Protein AF-A0A2V6ALR0-F1 (afdb_monomer_lite)

Secondary structure (DSSP, 8-state):
-HHHHHHHH-HHHHHHHHHHHHHHHHHHHHHHHHHHHHHHHHH-TT--HHHHHHHHHHHHHHHHHHHHT-HHHHHHHHHHHHHHHHHHHHHHHHHHGGG--S-TTSSSS-SS--HHHHHHHHHHHHHHHHTTTTGGGTGGGGSSSHHHH--

Radius of gyration: 20.13 Å; chains: 1; bounding box: 47×38×52 Å

pLDDT: mean 87.52, std 7.01, range [62.28, 96.94]

Foldseek 3Di:
DLVVCCVVPNDVRSVVVVVVCVVVVVVVLLVVLVVVVVVVCVVVVPQDPVNSVVSSVVVVVVVVVQVVVDDVSVVVVVVVVVVVVVVVVVVVVVVCVVVPPDDPCPVVADPVADDPRNVVVVVVVVCVVPPCPCVVVVVCVVDDPSVVVPD

Structure (mmCIF, N/CA/C/O backbone):
data_AF-A0A2V6ALR0-F1
#
_entry.id   AF-A0A2V6ALR0-F1
#
loop_
_atom_site.group_PDB
_atom_site.id
_atom_site.type_symbol
_atom_site.label_atom_id
_atom_site.label_alt_id
_atom_site.label_comp_id
_atom_site.label_asym_id
_atom_site.label_entity_id
_atom_site.label_seq_id
_atom_site.pdbx_PDB_ins_code
_atom_site.Cartn_x
_atom_site.Cartn_y
_atom_site.Cartn_z
_atom_site.occupancy
_atom_site.B_iso_or_equiv
_atom_site.auth_seq_id
_atom_site.auth_comp_id
_atom_site.auth_asym_id
_atom_site.auth_atom_id
_atom_site.pdbx_PDB_model_num
ATOM 1 N N . TYR A 1 1 ? -5.837 5.846 14.316 1.00 74.06 1 TYR A N 1
ATOM 2 C CA . TYR A 1 1 ? -5.251 7.184 14.304 1.00 74.06 1 TYR A CA 1
ATOM 3 C C . TYR A 1 1 ? -6.052 8.169 15.157 1.00 74.06 1 TYR A C 1
ATOM 5 O O . TYR A 1 1 ? -5.475 8.807 16.026 1.00 74.06 1 TYR A O 1
ATOM 13 N N . TYR A 1 2 ? -7.382 8.266 15.008 1.00 80.44 2 TYR A N 1
ATOM 14 C CA . TYR A 1 2 ? -8.194 9.278 15.708 1.00 80.44 2 TYR A CA 1
ATOM 15 C C . TYR A 1 2 ? -8.106 9.203 17.244 1.00 80.44 2 TYR A C 1
ATOM 17 O O . TYR A 1 2 ? -7.768 10.188 17.888 1.00 80.44 2 TYR A O 1
ATOM 25 N N . ARG A 1 3 ? -8.358 8.027 17.840 1.00 80.00 3 ARG A N 1
ATOM 26 C CA . ARG A 1 3 ? -8.373 7.850 19.309 1.00 80.00 3 ARG A CA 1
ATOM 27 C C . ARG A 1 3 ? -7.022 8.126 19.969 1.00 80.00 3 ARG A C 1
ATOM 29 O O . ARG A 1 3 ? -6.982 8.607 21.096 1.00 80.00 3 ARG A O 1
ATOM 36 N N . TRP A 1 4 ? -5.930 7.812 19.278 1.00 83.88 4 TRP A N 1
ATOM 37 C CA . TRP A 1 4 ? -4.577 8.040 19.782 1.00 83.88 4 TRP A CA 1
ATOM 38 C C . TRP A 1 4 ? -4.223 9.529 19.769 1.00 83.88 4 TRP A C 1
ATOM 40 O O . TRP A 1 4 ? -3.755 10.046 20.780 1.00 83.88 4 TRP A O 1
ATOM 50 N N . VAL A 1 5 ? -4.537 10.239 18.680 1.00 86.56 5 VAL A N 1
ATOM 51 C CA . VAL A 1 5 ? -4.329 11.695 18.595 1.00 86.56 5 VAL A CA 1
ATOM 52 C C . VAL A 1 5 ? -5.243 12.446 19.565 1.00 86.56 5 VAL A C 1
ATOM 54 O O . VAL A 1 5 ? -4.791 13.387 20.207 1.00 86.56 5 VAL A O 1
ATOM 57 N N . ASP A 1 6 ? -6.489 12.000 19.747 1.00 87.62 6 ASP A N 1
ATOM 58 C CA . ASP A 1 6 ? -7.419 12.584 20.725 1.00 87.62 6 ASP A CA 1
ATOM 59 C C . ASP A 1 6 ? -6.867 12.493 22.151 1.00 87.62 6 ASP A C 1
ATOM 61 O O . ASP A 1 6 ? -6.856 13.480 22.883 1.00 87.62 6 ASP A O 1
ATOM 65 N N . ARG A 1 7 ? -6.315 11.332 22.522 1.00 86.19 7 ARG A N 1
ATOM 66 C CA . ARG A 1 7 ? -5.712 11.125 23.842 1.00 86.19 7 ARG A CA 1
ATOM 67 C C . ARG A 1 7 ? -4.452 11.969 24.071 1.00 86.19 7 ARG A C 1
ATOM 69 O O . ARG A 1 7 ? -4.210 12.363 25.207 1.00 86.19 7 ARG A O 1
ATOM 76 N N . ALA A 1 8 ? -3.649 12.208 23.036 1.00 90.19 8 ALA A N 1
ATOM 77 C CA . ALA A 1 8 ? -2.368 12.906 23.160 1.00 90.19 8 ALA A CA 1
ATOM 78 C C . ALA A 1 8 ? -2.477 14.433 22.999 1.00 90.19 8 ALA A C 1
ATOM 80 O O . ALA A 1 8 ? -1.825 15.175 23.728 1.00 90.19 8 ALA A O 1
ATOM 81 N N . PHE A 1 9 ? -3.297 14.903 22.056 1.00 92.00 9 PHE A N 1
ATOM 82 C CA . PHE A 1 9 ? -3.339 16.302 21.611 1.00 92.00 9 PHE A CA 1
ATOM 83 C C . PHE A 1 9 ? -4.742 16.927 21.683 1.00 92.00 9 PHE A C 1
ATOM 85 O O . PHE A 1 9 ? -4.903 18.122 21.435 1.00 92.00 9 PHE A O 1
ATOM 92 N N . GLY A 1 10 ? -5.766 16.149 22.041 1.00 93.12 10 GLY A N 1
ATOM 93 C CA . GLY A 1 10 ? -7.144 16.610 22.175 1.00 93.12 10 GLY A CA 1
ATOM 94 C C . GLY A 1 10 ? -7.954 16.602 20.875 1.00 93.12 10 GLY A C 1
ATOM 95 O O . GLY A 1 10 ? -7.463 16.355 19.770 1.00 93.12 10 GLY A O 1
ATOM 96 N N . ARG A 1 11 ? -9.246 16.913 21.025 1.00 92.56 11 ARG A N 1
ATOM 97 C CA . ARG A 1 11 ? -10.282 16.713 19.995 1.00 92.56 11 ARG A CA 1
ATOM 98 C C . ARG A 1 11 ? -10.046 17.483 18.697 1.00 92.56 11 ARG A C 1
ATOM 100 O O . ARG A 1 11 ? -10.374 16.973 17.630 1.00 92.56 11 ARG A O 1
ATOM 107 N N . PHE A 1 12 ? -9.498 18.698 18.774 1.00 93.88 12 PHE A N 1
ATOM 108 C CA . PHE A 1 12 ? -9.243 19.518 17.586 1.00 93.88 12 PHE A CA 1
ATOM 109 C C . PHE A 1 12 ? -8.239 18.833 16.651 1.00 93.88 12 PHE A C 1
ATOM 111 O O . PHE A 1 12 ? -8.540 18.605 15.482 1.00 93.88 12 PHE A O 1
ATOM 118 N N . TRP A 1 13 ? -7.083 18.429 17.180 1.00 93.00 13 TRP A N 1
ATOM 119 C CA . TRP A 1 13 ? -6.043 17.760 16.399 1.00 93.00 13 TRP A CA 1
ATOM 120 C C . TRP A 1 13 ? -6.464 16.363 15.945 1.00 93.00 13 TRP A C 1
ATOM 122 O O . TRP A 1 13 ? -6.131 15.957 14.834 1.00 93.00 13 TRP A O 1
ATOM 132 N N . ALA A 1 14 ? -7.264 15.656 16.747 1.00 89.50 14 ALA A N 1
ATOM 133 C CA . ALA A 1 14 ? -7.850 14.383 16.337 1.00 89.50 14 ALA A CA 1
ATOM 134 C C . ALA A 1 14 ? -8.766 14.533 15.117 1.00 89.50 14 ALA A C 1
ATOM 136 O O . ALA A 1 14 ? -8.690 13.725 14.189 1.00 89.50 14 ALA A O 1
ATOM 137 N N . PHE A 1 15 ? -9.596 15.583 15.095 1.00 91.88 15 PHE A N 1
ATOM 138 C CA . PHE A 1 15 ? -10.450 15.899 13.954 1.00 91.88 15 PHE A CA 1
ATOM 139 C C . PHE A 1 15 ? -9.628 16.248 12.711 1.00 91.88 15 PHE A C 1
ATOM 141 O O . PHE A 1 15 ? -9.876 15.666 11.659 1.00 91.88 15 PHE A O 1
ATOM 148 N N . GLN A 1 16 ? -8.621 17.123 12.833 1.00 93.50 16 GLN A N 1
ATOM 149 C CA . GLN A 1 16 ? -7.739 17.469 11.709 1.00 93.50 16 GLN A CA 1
ATOM 150 C C . GLN A 1 16 ? -7.058 16.228 11.129 1.00 93.50 16 GLN A C 1
ATOM 152 O O . GLN A 1 16 ? -7.102 16.003 9.923 1.00 93.50 16 GLN A O 1
ATOM 157 N N . ASN A 1 17 ? -6.494 15.383 11.994 1.00 90.50 17 ASN A N 1
ATOM 158 C CA . ASN A 1 17 ? -5.856 14.145 11.573 1.00 90.50 17 ASN A CA 1
ATOM 159 C C . ASN A 1 17 ? -6.847 13.225 10.848 1.00 90.50 17 ASN A C 1
ATOM 161 O O . ASN A 1 17 ? -6.566 12.76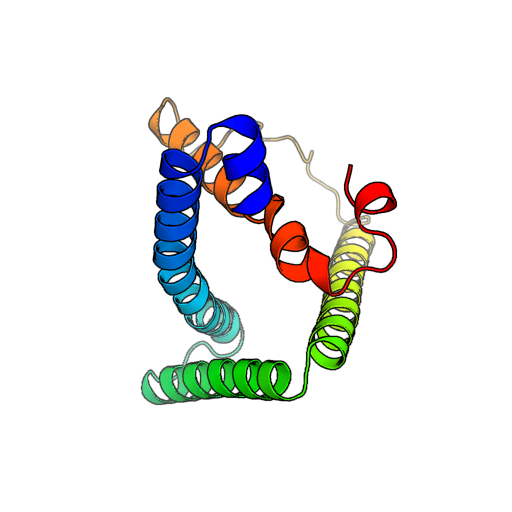4 9.750 1.00 90.50 17 ASN A O 1
ATOM 165 N N . GLY A 1 18 ? -8.039 13.008 11.413 1.00 88.94 18 GLY A N 1
ATOM 166 C CA . GLY A 1 18 ? -9.035 12.153 10.773 1.00 88.94 18 GLY A CA 1
ATOM 167 C C . GLY A 1 18 ? -9.566 12.696 9.449 1.00 88.94 18 GLY A C 1
ATOM 168 O O . GLY A 1 18 ? -9.771 11.915 8.522 1.00 88.94 18 GLY A O 1
ATOM 169 N N . TRP A 1 19 ? -9.732 14.013 9.338 1.00 91.62 19 TRP A N 1
ATOM 170 C CA . TRP A 1 19 ? -10.116 14.671 8.094 1.00 91.62 19 TRP A CA 1
ATOM 171 C C . TRP A 1 19 ? -9.050 14.489 7.008 1.00 91.62 19 TRP A C 1
ATOM 173 O O . TRP A 1 19 ? -9.365 14.073 5.894 1.00 91.62 19 TRP A O 1
ATOM 183 N N . LEU A 1 20 ? -7.779 14.723 7.345 1.00 91.12 20 LEU A N 1
ATOM 184 C CA . LEU A 1 20 ? -6.659 14.540 6.423 1.00 91.12 20 LEU A CA 1
ATOM 185 C C . LEU A 1 20 ? -6.501 13.076 5.997 1.00 91.12 20 LEU A C 1
ATOM 187 O O . LEU A 1 20 ? -6.347 12.810 4.806 1.00 91.12 20 LEU A O 1
ATOM 191 N N . THR A 1 21 ? -6.604 12.124 6.932 1.00 89.12 21 THR A N 1
ATOM 192 C CA . THR A 1 21 ? -6.560 10.688 6.618 1.00 89.12 21 THR A CA 1
ATOM 193 C C . THR A 1 21 ? -7.686 10.296 5.668 1.00 89.12 21 THR A C 1
ATOM 195 O O . THR A 1 21 ? -7.445 9.560 4.713 1.00 89.12 21 THR A O 1
ATOM 198 N N . TRP A 1 22 ? -8.904 10.799 5.886 1.00 88.19 22 TRP A N 1
ATOM 199 C CA . TRP A 1 22 ? -10.037 10.514 5.008 1.00 88.19 22 TRP A CA 1
ATOM 200 C C . TRP A 1 22 ? -9.811 11.050 3.590 1.00 88.19 22 TRP A C 1
ATOM 202 O O . TRP A 1 22 ? -9.964 10.303 2.625 1.00 88.19 22 TRP A O 1
ATOM 212 N N . MET A 1 23 ? -9.362 12.303 3.464 1.00 91.44 23 MET A N 1
ATOM 213 C CA . MET A 1 23 ? -9.062 12.920 2.168 1.00 91.44 23 MET A CA 1
ATOM 214 C C . MET A 1 23 ? -7.952 12.180 1.412 1.00 91.44 23 MET A C 1
ATOM 216 O O . MET A 1 23 ? -8.108 11.880 0.230 1.00 91.44 23 MET A O 1
ATOM 220 N N . TYR A 1 24 ? -6.847 11.848 2.088 1.00 88.75 24 TYR A N 1
ATOM 221 C CA . TYR A 1 24 ? -5.742 11.107 1.474 1.00 88.75 24 TYR A CA 1
ATOM 222 C C . TYR A 1 24 ? -6.160 9.689 1.066 1.00 88.75 24 TYR A C 1
ATOM 224 O O . TYR A 1 24 ? -5.785 9.235 -0.011 1.00 88.75 24 TYR A O 1
ATOM 232 N N . SER A 1 25 ? -6.990 9.013 1.869 1.00 88.56 25 SER A N 1
ATOM 233 C CA . SER A 1 25 ? -7.447 7.648 1.572 1.00 88.56 25 SER A CA 1
ATOM 234 C C . SER A 1 25 ? -8.192 7.560 0.236 1.00 88.56 25 SER A C 1
ATOM 236 O O . SER A 1 25 ? -8.077 6.555 -0.454 1.00 88.56 25 SER A O 1
ATOM 238 N N . LEU A 1 26 ? -8.928 8.602 -0.170 1.00 89.19 26 LEU A N 1
ATOM 239 C CA . LEU A 1 26 ? -9.596 8.631 -1.480 1.00 89.19 26 LEU A CA 1
ATOM 240 C C . LEU A 1 26 ? -8.592 8.591 -2.637 1.00 89.19 26 LEU A C 1
ATOM 242 O O . LEU A 1 26 ? -8.799 7.874 -3.616 1.00 89.19 26 LEU A O 1
ATOM 246 N N . VAL A 1 27 ? -7.505 9.351 -2.509 1.00 89.94 27 VAL A N 1
ATOM 247 C CA . VAL A 1 27 ? -6.429 9.390 -3.504 1.00 89.94 27 VAL A CA 1
ATOM 248 C C . VAL A 1 27 ? -5.672 8.066 -3.501 1.00 89.94 27 VAL A C 1
ATOM 250 O O . VAL A 1 27 ? -5.475 7.476 -4.558 1.00 89.94 27 VAL A O 1
ATOM 253 N N . ASP A 1 28 ? -5.320 7.564 -2.318 1.00 89.00 28 ASP A N 1
ATOM 254 C CA . ASP A 1 28 ? -4.598 6.304 -2.140 1.00 89.00 28 ASP A CA 1
ATOM 255 C C . ASP A 1 28 ? -5.355 5.121 -2.765 1.00 89.00 28 ASP A C 1
ATOM 257 O O . ASP A 1 28 ? -4.802 4.363 -3.560 1.00 89.00 28 ASP A O 1
ATOM 261 N N . MET A 1 29 ? -6.667 5.033 -2.526 1.00 89.81 29 MET A N 1
ATOM 262 C CA . MET A 1 29 ? -7.510 3.983 -3.106 1.00 89.81 29 MET A CA 1
ATOM 263 C C . MET A 1 29 ? -7.613 4.070 -4.635 1.00 89.81 29 MET A C 1
ATOM 265 O O . MET A 1 29 ? -7.699 3.037 -5.300 1.00 89.81 29 MET A O 1
ATOM 269 N N . ALA A 1 30 ? -7.581 5.277 -5.208 1.00 90.31 30 ALA A N 1
ATOM 270 C CA . ALA A 1 30 ? -7.619 5.481 -6.656 1.00 90.31 30 ALA A CA 1
ATOM 271 C C . ALA A 1 30 ? -6.303 5.090 -7.354 1.00 90.31 30 ALA A C 1
ATOM 273 O O . ALA A 1 30 ? -6.310 4.777 -8.545 1.00 90.31 30 ALA A O 1
ATOM 274 N N . ILE A 1 31 ? -5.184 5.071 -6.624 1.00 92.69 31 ILE A N 1
ATOM 275 C CA . ILE A 1 31 ? -3.874 4.694 -7.165 1.00 92.69 31 ILE A CA 1
ATOM 276 C C . ILE A 1 31 ? -3.796 3.182 -7.432 1.00 92.69 31 ILE A C 1
ATOM 278 O O . ILE A 1 3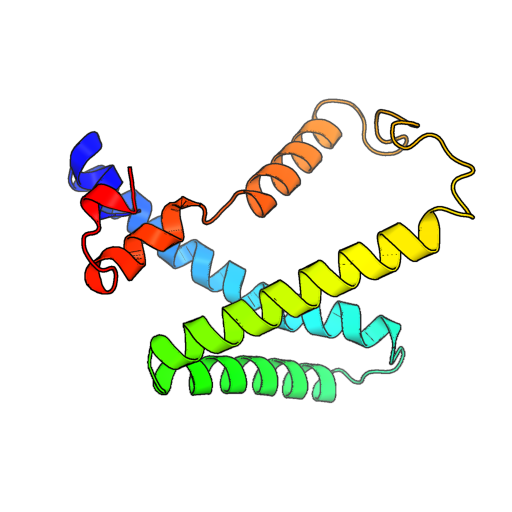1 ? -3.204 2.778 -8.434 1.00 92.69 31 ILE A O 1
ATOM 282 N N . TYR A 1 32 ? -4.410 2.326 -6.603 1.00 92.31 32 TYR A N 1
ATOM 283 C CA . TYR A 1 32 ? -4.235 0.868 -6.720 1.00 92.31 32 TYR A CA 1
ATOM 284 C C . TYR A 1 32 ? -4.683 0.264 -8.065 1.00 92.31 32 TYR A C 1
ATOM 286 O O . TYR A 1 32 ? -3.907 -0.508 -8.634 1.00 92.31 32 TYR A O 1
ATOM 294 N N . PRO A 1 33 ? -5.861 0.597 -8.630 1.00 94.00 33 PRO A N 1
ATOM 295 C CA . PRO A 1 33 ? -6.251 0.097 -9.950 1.00 94.00 33 PRO A CA 1
ATOM 296 C C . PRO A 1 33 ? -5.326 0.580 -11.072 1.00 94.00 33 PRO A C 1
ATOM 298 O O . PRO A 1 33 ? -5.014 -0.170 -11.998 1.00 94.00 33 PRO A O 1
ATOM 301 N N . VAL A 1 34 ? -4.836 1.818 -10.964 1.00 93.44 34 VAL A N 1
ATOM 302 C CA . VAL A 1 34 ? -3.886 2.391 -11.926 1.00 93.44 34 VAL A CA 1
ATOM 303 C C . VAL A 1 34 ? -2.558 1.638 -11.872 1.00 93.44 34 VAL A C 1
ATOM 305 O O . VAL A 1 34 ? -2.064 1.212 -12.914 1.00 93.44 34 VAL A O 1
ATOM 308 N N . LEU A 1 35 ? -2.012 1.408 -10.673 1.00 93.94 35 LEU A N 1
ATOM 309 C CA . LEU A 1 35 ? -0.797 0.611 -10.484 1.00 93.94 35 LEU A CA 1
ATOM 310 C C . LEU A 1 35 ? -0.971 -0.814 -11.013 1.00 93.94 35 LEU A C 1
ATOM 312 O O . LEU A 1 35 ? -0.089 -1.327 -11.696 1.00 93.94 35 LEU A O 1
ATOM 316 N N . PHE A 1 36 ? -2.114 -1.448 -10.747 1.00 94.81 36 PHE A N 1
ATOM 317 C CA . PHE A 1 36 ? -2.396 -2.787 -11.258 1.00 94.81 36 PHE A CA 1
ATOM 318 C C . PHE A 1 36 ? -2.324 -2.835 -12.789 1.00 94.81 36 PHE A C 1
ATOM 320 O O . PHE A 1 36 ? -1.632 -3.687 -13.344 1.00 94.81 36 PHE A O 1
ATOM 327 N N . ASN A 1 37 ? -2.968 -1.887 -13.475 1.00 94.88 37 ASN A N 1
ATOM 328 C CA . ASN A 1 37 ? -2.894 -1.797 -14.933 1.00 94.88 37 ASN A CA 1
ATOM 329 C C . ASN A 1 37 ? -1.475 -1.503 -15.434 1.00 94.88 37 ASN A C 1
ATOM 331 O O . ASN A 1 37 ? -1.056 -2.084 -16.434 1.00 94.88 37 ASN A O 1
ATOM 335 N N . GLN A 1 38 ? -0.703 -0.667 -14.732 1.00 93.62 38 GLN A N 1
ATOM 336 C CA . GLN A 1 38 ? 0.705 -0.429 -15.069 1.00 93.62 38 GLN A CA 1
ATOM 337 C C . GLN A 1 38 ? 1.529 -1.722 -15.028 1.00 93.62 38 GLN A C 1
ATOM 339 O O . GLN A 1 38 ? 2.288 -1.984 -15.961 1.00 93.62 38 GLN A O 1
ATOM 344 N N . TYR A 1 39 ? 1.343 -2.568 -14.010 1.00 92.69 39 TYR A N 1
ATOM 345 C CA . TYR A 1 39 ? 1.983 -3.886 -13.969 1.00 92.69 39 TYR A CA 1
ATOM 346 C C . TYR A 1 39 ? 1.433 -4.830 -15.042 1.00 92.69 39 TYR A C 1
ATOM 348 O O . TYR A 1 39 ? 2.195 -5.569 -15.660 1.00 92.69 39 TYR A O 1
ATOM 356 N N . LEU A 1 40 ? 0.128 -4.795 -15.318 1.00 94.31 40 LEU A N 1
ATOM 357 C CA . LEU A 1 40 ? -0.487 -5.647 -16.336 1.00 94.31 40 LEU A CA 1
ATOM 358 C C . LEU A 1 40 ? 0.035 -5.340 -17.746 1.00 94.31 40 LEU A C 1
ATOM 360 O O . LEU A 1 40 ? 0.228 -6.262 -18.538 1.00 94.31 40 LEU A O 1
ATOM 364 N N . ARG A 1 41 ? 0.338 -4.071 -18.046 1.00 93.62 41 ARG A N 1
ATOM 365 C CA . ARG A 1 41 ? 0.945 -3.647 -19.320 1.00 93.62 41 ARG A CA 1
ATOM 366 C C . ARG A 1 41 ? 2.292 -4.305 -19.600 1.00 93.62 41 ARG A C 1
ATOM 368 O O . ARG A 1 41 ? 2.627 -4.490 -20.765 1.00 93.62 41 ARG A O 1
ATOM 375 N N . TYR A 1 42 ? 3.044 -4.692 -18.568 1.00 92.50 42 TYR A N 1
ATOM 376 C CA . TYR A 1 42 ? 4.271 -5.470 -18.754 1.00 92.50 42 TYR A CA 1
ATOM 377 C C . TYR A 1 42 ? 3.990 -6.819 -19.437 1.00 92.50 42 TYR A C 1
ATOM 379 O O . TYR A 1 42 ? 4.758 -7.253 -20.291 1.00 92.50 42 TYR A O 1
ATOM 387 N N . PHE A 1 43 ? 2.864 -7.459 -19.106 1.00 92.94 43 PHE A N 1
ATOM 388 C CA . PHE A 1 43 ? 2.452 -8.744 -19.680 1.00 92.94 43 PHE A CA 1
ATOM 389 C C . PHE A 1 43 ? 1.618 -8.592 -20.957 1.00 92.94 43 PHE A C 1
ATOM 391 O O . PHE A 1 43 ? 1.669 -9.455 -21.831 1.00 92.94 43 PHE A O 1
ATOM 398 N N . ILE A 1 44 ? 0.847 -7.505 -21.070 1.00 93.25 44 ILE A N 1
ATOM 399 C CA . ILE A 1 44 ? -0.033 -7.217 -22.209 1.00 93.25 44 ILE A CA 1
ATOM 400 C C . ILE A 1 44 ? 0.256 -5.791 -22.717 1.00 93.25 44 ILE A C 1
ATOM 402 O O . ILE A 1 44 ? -0.473 -4.854 -22.382 1.00 93.25 44 ILE A O 1
ATOM 406 N N . PRO A 1 45 ? 1.297 -5.594 -23.551 1.00 85.94 45 PRO A N 1
ATOM 407 C CA . PRO A 1 45 ? 1.730 -4.259 -23.983 1.00 85.94 45 PRO A CA 1
ATOM 408 C C . PRO A 1 45 ? 0.700 -3.479 -24.821 1.00 85.94 45 PRO A C 1
ATOM 410 O O . PRO A 1 45 ? 0.812 -2.264 -24.956 1.00 85.94 45 PRO A O 1
ATOM 413 N N . GLY A 1 46 ? -0.310 -4.162 -25.373 1.00 88.19 46 GLY A N 1
ATOM 414 C CA . GLY A 1 46 ? -1.374 -3.589 -26.209 1.00 88.19 46 GLY A CA 1
ATOM 415 C C . GLY A 1 46 ? -2.729 -3.442 -25.510 1.00 88.19 46 GLY A C 1
ATOM 416 O O . GLY A 1 46 ? -3.757 -3.487 -26.180 1.00 88.19 46 GLY A O 1
ATOM 417 N N . LEU A 1 47 ? -2.753 -3.347 -24.178 1.00 88.75 47 LEU A N 1
ATOM 418 C CA . LEU A 1 47 ? -3.995 -3.238 -23.415 1.00 88.75 47 LEU A CA 1
ATOM 419 C C . LEU A 1 47 ? -4.760 -1.952 -23.791 1.00 88.75 47 LEU A C 1
ATOM 421 O O . LEU A 1 47 ? -4.257 -0.841 -23.604 1.00 88.75 47 LEU A O 1
ATOM 425 N N . ASP A 1 48 ? -5.964 -2.115 -24.344 1.00 92.56 48 ASP A N 1
ATOM 426 C CA . ASP A 1 48 ? -6.829 -1.003 -24.756 1.00 92.56 48 ASP A CA 1
ATOM 427 C C . ASP A 1 48 ? -7.348 -0.204 -23.549 1.00 92.56 48 ASP A C 1
ATOM 429 O O . ASP A 1 48 ? -7.643 -0.768 -22.494 1.00 92.56 48 ASP A O 1
ATOM 433 N N . GLY A 1 49 ? -7.540 1.106 -23.722 1.00 91.00 49 GLY A N 1
ATOM 434 C CA . GLY A 1 49 ? -7.981 1.998 -22.646 1.00 91.00 49 GLY A CA 1
ATOM 435 C C . GLY A 1 49 ? -9.371 1.657 -22.095 1.00 91.00 49 GLY A C 1
ATOM 436 O O . GLY A 1 49 ? -9.624 1.829 -20.902 1.00 91.00 49 GLY A O 1
ATOM 437 N N . ARG A 1 50 ? -10.279 1.110 -22.921 1.00 94.06 50 ARG A N 1
ATOM 438 C CA . ARG A 1 50 ? -11.586 0.638 -22.424 1.00 94.06 50 ARG A CA 1
ATOM 439 C C . ARG A 1 50 ? -11.427 -0.594 -21.545 1.00 94.06 50 ARG A C 1
ATOM 441 O O . ARG A 1 50 ? -12.107 -0.716 -20.528 1.00 94.06 50 ARG A O 1
ATOM 448 N N . LEU A 1 51 ? -10.527 -1.497 -21.929 1.00 93.38 51 LEU A N 1
ATOM 449 C CA . LEU A 1 51 ? -10.254 -2.709 -21.172 1.00 93.38 51 LEU A CA 1
ATOM 450 C C . LEU A 1 51 ? -9.576 -2.381 -19.835 1.00 93.38 51 LEU A C 1
ATOM 452 O O . LEU A 1 51 ? -9.971 -2.932 -18.814 1.00 93.38 51 LEU A O 1
ATOM 456 N N . GLU A 1 52 ? -8.653 -1.420 -19.804 1.00 93.69 52 GLU A N 1
ATOM 457 C CA . GLU A 1 52 ? -8.064 -0.904 -18.558 1.00 93.69 52 GLU A CA 1
ATOM 458 C C . GLU A 1 52 ? -9.097 -0.345 -17.588 1.00 93.69 52 GLU A C 1
ATOM 460 O O . GLU A 1 52 ? -9.031 -0.590 -16.378 1.00 93.69 52 GLU A O 1
ATOM 465 N N . TRP A 1 53 ? -10.062 0.404 -18.118 1.00 94.62 53 TRP A N 1
ATOM 466 C CA . TRP A 1 53 ? -11.145 0.956 -17.321 1.00 94.62 53 TRP A CA 1
ATOM 467 C C . TRP A 1 53 ? -12.022 -0.157 -16.736 1.00 94.62 53 TRP A C 1
ATOM 469 O O . TRP A 1 53 ? -12.310 -0.147 -15.539 1.00 94.62 53 TRP A O 1
ATOM 479 N N . LEU A 1 54 ? -12.373 -1.167 -17.540 1.00 96.00 54 LEU A N 1
ATOM 480 C CA . LEU A 1 54 ? -13.131 -2.334 -17.078 1.00 96.00 54 LEU A CA 1
ATOM 481 C C . LEU A 1 54 ? -12.369 -3.156 -16.032 1.00 96.00 54 LEU A C 1
ATOM 483 O O . LEU A 1 54 ? -12.967 -3.585 -15.048 1.00 96.00 54 LEU A O 1
ATOM 487 N N . ILE A 1 55 ? -11.060 -3.349 -16.206 1.00 95.56 55 ILE A N 1
ATOM 488 C CA . ILE A 1 55 ? -10.206 -4.061 -15.245 1.00 95.56 55 ILE A CA 1
ATOM 489 C C . ILE A 1 55 ? -10.129 -3.290 -13.927 1.00 95.56 55 ILE A C 1
ATOM 491 O O . ILE A 1 55 ? -10.312 -3.876 -12.859 1.00 95.56 55 ILE A O 1
ATOM 495 N N . SER A 1 56 ? -9.940 -1.970 -13.995 1.00 95.50 56 SER A N 1
ATOM 496 C CA . SER A 1 56 ? -9.942 -1.106 -12.810 1.00 95.50 56 SER A CA 1
ATOM 497 C C . SER A 1 56 ? -11.264 -1.207 -12.057 1.00 95.50 56 SER A C 1
ATOM 499 O O . SER A 1 56 ? -11.287 -1.378 -10.839 1.00 95.50 56 SER A O 1
ATOM 501 N N . LEU A 1 57 ? -12.376 -1.148 -12.792 1.00 96.00 57 LEU A N 1
ATOM 502 C CA . LEU A 1 57 ? -13.715 -1.257 -12.233 1.00 96.00 57 LEU A CA 1
ATOM 503 C C . LEU A 1 57 ? -13.935 -2.631 -11.584 1.00 96.00 57 LEU A C 1
ATOM 505 O O . LEU A 1 57 ? -14.433 -2.706 -10.461 1.00 96.00 57 LEU A O 1
ATOM 509 N N . ALA A 1 58 ? -13.517 -3.710 -12.247 1.00 95.94 58 ALA A N 1
ATOM 510 C CA . ALA A 1 58 ? -13.601 -5.065 -11.714 1.00 95.94 58 ALA A CA 1
ATOM 511 C C . ALA A 1 58 ? -12.784 -5.225 -10.423 1.00 95.94 58 ALA A C 1
ATOM 513 O O . ALA A 1 58 ? -13.261 -5.845 -9.472 1.00 95.94 58 ALA A O 1
ATOM 514 N N . MET A 1 59 ? -11.589 -4.633 -10.355 1.00 94.75 59 MET A N 1
ATOM 515 C CA . MET A 1 59 ? -10.749 -4.641 -9.157 1.00 94.75 59 MET A CA 1
ATOM 516 C C . MET A 1 59 ? -11.434 -3.929 -7.985 1.00 94.75 59 MET A C 1
ATOM 518 O O . MET A 1 59 ? -11.515 -4.496 -6.893 1.00 94.75 59 MET A O 1
ATOM 522 N N . ILE A 1 60 ? -11.986 -2.733 -8.222 1.00 94.62 60 ILE A N 1
ATOM 523 C CA . ILE A 1 60 ? -12.717 -1.966 -7.204 1.00 94.62 60 ILE A CA 1
ATOM 524 C C . ILE A 1 60 ? -13.907 -2.780 -6.691 1.00 94.62 60 ILE A C 1
ATOM 526 O O . ILE A 1 60 ? -14.006 -3.024 -5.492 1.00 94.62 60 ILE A O 1
ATOM 530 N N . TRP A 1 61 ? -14.771 -3.275 -7.581 1.00 95.50 61 TRP A N 1
ATOM 531 C CA . TRP A 1 61 ? -15.956 -4.037 -7.176 1.00 95.50 61 TRP A CA 1
ATOM 532 C C . TRP A 1 61 ? -15.621 -5.348 -6.471 1.00 95.50 61 TRP A C 1
ATOM 534 O O . TRP A 1 61 ? -16.325 -5.729 -5.537 1.00 95.50 61 TRP A O 1
ATOM 544 N N . SER A 1 62 ? -14.536 -6.017 -6.862 1.00 92.31 62 SER A N 1
ATOM 545 C CA . SER A 1 62 ? -14.065 -7.226 -6.180 1.00 92.31 62 SER A CA 1
ATOM 546 C C . SER A 1 62 ? -13.640 -6.916 -4.745 1.00 92.31 62 SER A C 1
ATOM 548 O O . SER A 1 62 ? -14.063 -7.602 -3.813 1.00 92.31 62 SER A O 1
ATOM 550 N N . ALA A 1 63 ? -12.866 -5.846 -4.543 1.00 90.06 63 ALA A N 1
ATOM 551 C CA . ALA A 1 63 ? -12.480 -5.395 -3.211 1.00 90.06 63 ALA A CA 1
ATOM 552 C C . ALA A 1 63 ? -13.704 -4.956 -2.390 1.00 90.06 63 ALA A C 1
ATOM 554 O O . ALA A 1 63 ? -13.859 -5.368 -1.240 1.00 90.06 63 ALA A O 1
ATOM 555 N N . THR A 1 64 ? -14.617 -4.177 -2.973 1.00 91.44 64 THR A N 1
ATOM 556 C CA . THR A 1 64 ? -15.874 -3.761 -2.331 1.00 91.44 64 THR A CA 1
ATOM 557 C C . THR A 1 64 ? -16.707 -4.966 -1.901 1.00 91.44 64 THR A C 1
ATOM 559 O O . THR A 1 64 ? -17.186 -5.013 -0.770 1.00 91.44 64 THR A O 1
ATOM 562 N N . TRP A 1 65 ? -16.835 -5.978 -2.758 1.00 91.69 65 TRP A N 1
ATOM 563 C CA . TRP A 1 65 ? -17.580 -7.196 -2.456 1.00 91.69 65 TRP A CA 1
ATOM 564 C C . TRP A 1 65 ? -17.007 -7.956 -1.257 1.00 91.69 65 TRP A C 1
ATOM 566 O O . TRP A 1 65 ? -17.759 -8.380 -0.377 1.00 91.69 65 TRP A O 1
ATOM 576 N N . ILE A 1 66 ? -15.679 -8.097 -1.185 1.00 89.00 66 ILE A N 1
ATOM 577 C CA . ILE A 1 66 ? -15.006 -8.741 -0.048 1.00 89.00 66 ILE A CA 1
ATOM 578 C C . ILE A 1 66 ? -15.243 -7.937 1.238 1.00 89.00 66 ILE A C 1
ATOM 580 O O . ILE A 1 66 ? -15.574 -8.531 2.263 1.00 89.00 66 ILE A O 1
ATOM 584 N N . ASN A 1 67 ? -15.152 -6.604 1.172 1.00 88.50 67 ASN A N 1
ATOM 585 C CA . ASN A 1 67 ? -15.397 -5.722 2.317 1.00 88.50 67 ASN A CA 1
ATOM 586 C C . ASN A 1 67 ? -16.836 -5.832 2.851 1.00 88.50 67 ASN A C 1
ATOM 588 O O . ASN A 1 67 ? -17.039 -5.890 4.062 1.00 88.50 67 ASN A O 1
ATOM 592 N N . ILE A 1 68 ? -17.836 -5.934 1.968 1.00 90.81 68 ILE A N 1
ATOM 593 C CA . ILE A 1 68 ? -19.248 -6.073 2.368 1.00 90.81 68 ILE A CA 1
ATOM 594 C C . ILE A 1 68 ? -19.516 -7.419 3.062 1.00 90.81 68 ILE A C 1
ATOM 596 O O . ILE A 1 68 ? -20.371 -7.500 3.941 1.00 90.81 68 ILE A O 1
ATOM 600 N N . ARG A 1 69 ? -18.770 -8.483 2.729 1.00 87.06 69 ARG A N 1
ATOM 601 C CA . ARG A 1 69 ? -18.919 -9.811 3.360 1.00 87.06 69 ARG A CA 1
ATOM 602 C C . ARG A 1 69 ? -18.344 -9.911 4.779 1.00 87.06 69 ARG A C 1
ATOM 604 O O . ARG A 1 69 ? -18.361 -11.002 5.354 1.00 87.06 69 ARG A O 1
ATOM 611 N N . GLY A 1 70 ? -17.838 -8.818 5.339 1.00 84.19 70 GLY A N 1
ATOM 612 C CA . GLY A 1 70 ? -17.390 -8.738 6.724 1.00 84.19 70 GLY A CA 1
ATOM 613 C C . GLY A 1 70 ? -15.882 -8.889 6.903 1.00 84.19 70 GLY A C 1
ATOM 614 O O . GLY A 1 70 ? -15.172 -9.487 6.088 1.00 84.19 70 GLY A O 1
ATOM 615 N N . SER A 1 71 ? -15.397 -8.350 8.020 1.00 79.69 71 SER A N 1
ATOM 616 C CA . SER A 1 71 ? -13.973 -8.157 8.297 1.00 79.69 71 SER A CA 1
ATOM 617 C C . SER A 1 71 ? -13.166 -9.454 8.353 1.00 79.69 71 SER A C 1
ATOM 619 O O . SER A 1 71 ? -12.043 -9.493 7.861 1.00 79.69 71 SER A O 1
ATOM 621 N N . VAL A 1 72 ? -13.753 -10.558 8.830 1.00 80.56 72 VAL A N 1
ATOM 622 C CA . VAL A 1 72 ? -13.084 -11.873 8.873 1.00 80.56 72 VAL A CA 1
ATOM 623 C C . VAL A 1 72 ? -12.638 -12.333 7.481 1.00 80.56 72 VAL A C 1
ATOM 625 O O . VAL A 1 72 ? -11.552 -12.898 7.333 1.00 80.56 72 VAL A O 1
ATOM 628 N N . ASN A 1 73 ? -13.452 -12.092 6.450 1.00 80.44 73 ASN A N 1
ATOM 629 C CA . ASN A 1 73 ? -13.108 -12.466 5.079 1.00 80.44 73 ASN A CA 1
ATOM 630 C C . ASN A 1 73 ? -11.985 -11.583 4.533 1.00 80.44 73 ASN A C 1
ATOM 632 O O . ASN A 1 73 ? -11.049 -12.108 3.933 1.00 80.44 73 ASN A O 1
ATOM 636 N N . VAL A 1 74 ? -12.036 -10.277 4.811 1.00 84.38 74 VAL A N 1
ATOM 637 C CA . VAL A 1 74 ? -10.963 -9.333 4.468 1.00 84.38 74 VAL A CA 1
ATOM 638 C C . VAL A 1 74 ? -9.648 -9.782 5.105 1.00 84.38 74 VAL A C 1
ATOM 640 O O . VAL A 1 74 ? -8.660 -9.953 4.402 1.00 84.38 74 VAL A O 1
ATOM 643 N N . THR A 1 75 ? -9.641 -10.079 6.409 1.00 84.88 75 THR A N 1
ATOM 644 C CA . THR A 1 75 ? -8.440 -10.539 7.119 1.00 84.88 75 THR A CA 1
ATOM 645 C C . THR A 1 75 ? -7.862 -11.813 6.509 1.00 84.88 75 THR A C 1
ATOM 647 O O . THR A 1 75 ? -6.653 -11.895 6.304 1.00 84.88 75 THR A O 1
ATOM 650 N N . ARG A 1 76 ? -8.698 -12.808 6.180 1.00 87.38 76 ARG A N 1
ATOM 651 C CA . ARG A 1 76 ? -8.231 -14.057 5.551 1.00 87.38 76 ARG A CA 1
ATOM 652 C C . ARG A 1 76 ? -7.598 -13.808 4.186 1.00 87.38 76 ARG A C 1
ATOM 654 O O . ARG A 1 76 ? -6.520 -14.334 3.923 1.00 87.38 76 ARG A O 1
ATOM 661 N N . VAL A 1 77 ? -8.244 -13.002 3.342 1.00 88.06 77 VAL A N 1
ATOM 662 C CA . VAL A 1 77 ? -7.706 -12.631 2.025 1.00 88.06 77 VAL A CA 1
ATOM 663 C C . VAL A 1 77 ? -6.373 -11.899 2.182 1.00 88.06 77 VAL A C 1
ATOM 665 O O . VAL A 1 77 ? -5.414 -12.252 1.501 1.00 88.06 77 VAL A O 1
ATOM 668 N N . SER A 1 78 ? -6.272 -10.960 3.126 1.00 88.19 78 SER A N 1
ATOM 669 C CA . SER A 1 78 ? -5.032 -10.229 3.405 1.00 88.19 78 SER A CA 1
ATOM 670 C C . SER A 1 78 ? -3.897 -11.137 3.881 1.00 88.19 78 SER A C 1
ATOM 672 O O . SER A 1 78 ? -2.765 -10.960 3.442 1.00 88.19 78 SER A O 1
ATOM 674 N N . ILE A 1 79 ? -4.176 -12.134 4.731 1.00 91.94 79 ILE A N 1
ATOM 675 C CA . ILE A 1 79 ? -3.164 -13.112 5.169 1.00 91.94 79 ILE A CA 1
ATOM 676 C C . ILE A 1 79 ? -2.665 -13.930 3.976 1.00 91.94 79 ILE A C 1
ATOM 678 O O . ILE A 1 79 ? -1.459 -14.062 3.790 1.00 91.94 79 ILE A O 1
ATOM 682 N N . ILE A 1 80 ? -3.575 -14.445 3.146 1.00 93.81 80 ILE A N 1
ATOM 683 C CA . ILE A 1 80 ? -3.212 -15.239 1.964 1.00 93.81 80 ILE A CA 1
ATOM 684 C C . ILE A 1 80 ? -2.374 -14.401 0.993 1.00 93.81 80 ILE A C 1
ATOM 686 O O . ILE A 1 80 ? -1.322 -14.856 0.546 1.00 93.81 80 ILE A O 1
ATOM 690 N N . ALA A 1 81 ? -2.804 -13.171 0.703 1.00 92.06 81 ALA A N 1
ATOM 691 C CA . ALA A 1 81 ? -2.075 -12.248 -0.159 1.00 92.06 81 ALA A CA 1
ATOM 692 C C . ALA A 1 81 ? -0.687 -11.915 0.412 1.00 92.06 81 ALA A C 1
ATOM 694 O O . ALA A 1 81 ? 0.304 -11.975 -0.312 1.00 92.06 81 ALA A O 1
ATOM 695 N N . GLY A 1 82 ? -0.596 -11.642 1.717 1.00 93.25 82 GLY A N 1
ATOM 696 C CA . GLY A 1 82 ? 0.670 -11.388 2.403 1.00 93.25 82 GLY A CA 1
ATOM 697 C C . GLY A 1 82 ? 1.626 -12.577 2.316 1.00 93.25 82 GLY A C 1
ATOM 698 O O . GLY A 1 82 ? 2.781 -12.409 1.928 1.00 93.25 82 GLY A O 1
ATOM 699 N N . CYS A 1 83 ? 1.139 -13.791 2.589 1.00 96.19 83 CYS A N 1
ATOM 700 C CA . CYS A 1 83 ? 1.924 -15.015 2.437 1.00 96.19 83 CYS A CA 1
ATOM 701 C C . CYS A 1 83 ? 2.388 -15.220 0.990 1.00 96.19 83 CYS A C 1
ATOM 703 O O . CYS A 1 83 ? 3.552 -15.539 0.771 1.00 96.19 83 CYS A O 1
ATOM 705 N N . PHE A 1 84 ? 1.514 -15.010 0.004 1.00 96.25 84 PHE A N 1
ATOM 706 C CA . PHE A 1 84 ? 1.863 -15.123 -1.412 1.00 96.25 84 PHE A CA 1
ATOM 707 C C . PHE A 1 84 ? 2.979 -14.145 -1.807 1.00 96.25 84 PHE A C 1
ATOM 709 O O . PHE A 1 84 ? 3.962 -14.554 -2.422 1.00 96.25 84 PHE A O 1
ATOM 716 N N . ILE A 1 85 ? 2.870 -12.877 -1.397 1.00 95.12 85 ILE A N 1
ATOM 717 C CA . ILE A 1 85 ? 3.885 -11.849 -1.658 1.00 95.12 85 ILE A CA 1
ATOM 718 C C . ILE A 1 85 ? 5.214 -12.227 -0.994 1.00 95.12 85 ILE A C 1
ATOM 720 O O . ILE A 1 85 ? 6.252 -12.221 -1.654 1.00 95.12 85 ILE A O 1
ATOM 724 N N . MET A 1 86 ? 5.193 -12.611 0.287 1.00 96.25 86 MET A N 1
ATOM 725 C CA . MET A 1 86 ? 6.394 -13.033 1.018 1.00 96.25 86 MET A CA 1
ATOM 726 C C . MET A 1 86 ? 7.075 -14.240 0.367 1.00 96.25 86 MET A C 1
ATOM 728 O O . MET A 1 86 ? 8.296 -14.248 0.217 1.00 96.25 86 MET A O 1
ATOM 732 N N . LEU A 1 87 ? 6.299 -15.240 -0.058 1.00 96.94 87 LEU A N 1
ATOM 733 C CA . LEU A 1 87 ? 6.821 -16.403 -0.774 1.00 96.94 87 LEU A CA 1
ATOM 734 C C . LEU A 1 87 ? 7.414 -16.016 -2.131 1.00 96.94 87 LEU A C 1
ATOM 736 O O . LEU A 1 87 ? 8.465 -16.536 -2.494 1.00 96.94 87 LEU A O 1
ATOM 740 N N . GLY A 1 88 ? 6.789 -15.084 -2.854 1.00 95.94 88 GLY A N 1
ATOM 741 C CA . GLY A 1 88 ? 7.328 -14.537 -4.098 1.00 95.94 88 GLY A CA 1
ATOM 742 C C . GLY A 1 88 ? 8.691 -13.876 -3.891 1.00 95.94 88 GLY A C 1
ATOM 743 O O . GLY A 1 88 ? 9.650 -14.214 -4.583 1.00 95.94 88 GLY A O 1
ATOM 744 N N . PHE A 1 89 ? 8.811 -13.004 -2.886 1.00 95.12 89 PHE A N 1
ATOM 745 C CA . PHE A 1 89 ? 10.092 -12.391 -2.525 1.00 95.12 89 PHE A CA 1
ATOM 746 C C . PHE A 1 89 ? 11.136 -13.433 -2.126 1.00 95.12 89 PHE A C 1
ATOM 748 O O . PHE A 1 89 ? 12.281 -13.347 -2.571 1.00 95.12 89 PHE A O 1
ATOM 755 N N . LEU A 1 90 ? 10.756 -14.437 -1.333 1.00 96.44 90 LEU A N 1
ATOM 756 C CA . LEU A 1 90 ? 11.656 -15.516 -0.937 1.00 96.44 90 LEU A CA 1
ATOM 757 C C . LEU A 1 90 ? 12.148 -16.308 -2.154 1.00 96.44 90 LEU A C 1
ATOM 759 O O . LEU A 1 90 ? 13.349 -16.526 -2.295 1.00 96.44 90 LEU A O 1
ATOM 763 N N . ALA A 1 91 ? 11.243 -16.690 -3.055 1.00 96.19 91 ALA A N 1
ATOM 764 C CA . ALA A 1 91 ? 11.576 -17.426 -4.268 1.00 96.19 91 ALA A CA 1
ATOM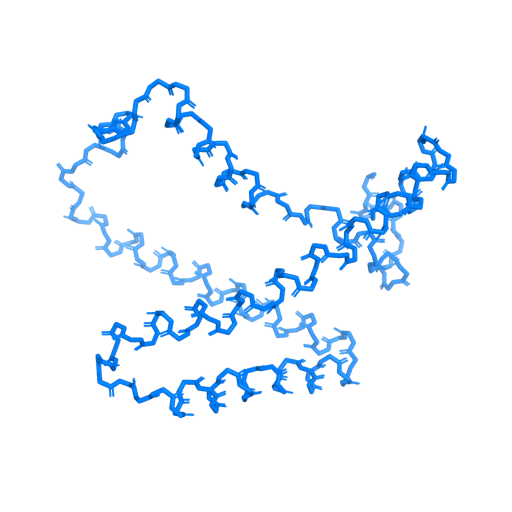 765 C C . ALA A 1 91 ? 12.522 -16.626 -5.174 1.00 96.19 91 ALA A C 1
ATOM 767 O O . ALA A 1 91 ? 13.541 -17.159 -5.612 1.00 96.19 91 ALA A O 1
ATOM 768 N N . LEU A 1 92 ? 12.234 -15.339 -5.403 1.00 94.12 92 LEU A N 1
ATOM 769 C CA . LEU A 1 92 ? 13.104 -14.448 -6.176 1.00 94.12 92 LEU A CA 1
ATO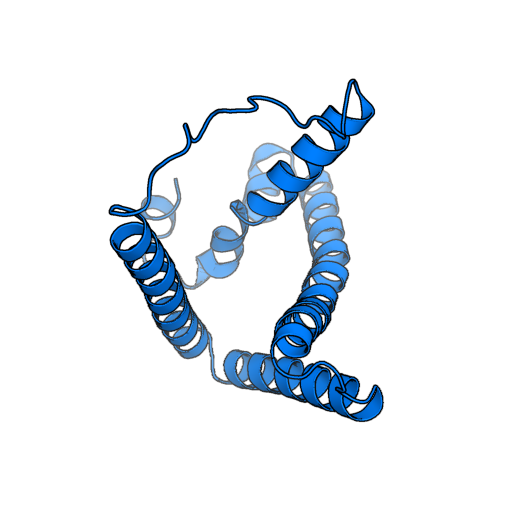M 770 C C . LEU A 1 92 ? 14.474 -14.281 -5.516 1.00 94.12 92 LEU A C 1
ATOM 772 O O . LEU A 1 92 ? 15.493 -14.316 -6.205 1.00 94.12 92 LEU A O 1
ATOM 776 N N . SER A 1 93 ? 14.512 -14.154 -4.189 1.00 92.19 93 SER A N 1
ATOM 777 C CA . SER A 1 93 ? 15.756 -14.022 -3.427 1.00 92.19 93 SER A CA 1
ATOM 778 C C . SER A 1 93 ? 16.618 -15.273 -3.572 1.00 92.19 93 SER A C 1
ATOM 780 O O . SER A 1 93 ? 17.775 -15.170 -3.967 1.00 92.19 93 SER A O 1
ATOM 782 N N . VAL A 1 94 ? 16.042 -16.460 -3.348 1.00 94.56 94 VAL A N 1
ATOM 783 C CA . VAL A 1 94 ? 16.733 -17.754 -3.483 1.00 94.56 94 VAL A CA 1
ATOM 784 C C . VAL A 1 94 ? 17.207 -17.983 -4.920 1.00 94.56 94 VAL A C 1
ATOM 786 O O . VAL A 1 94 ? 18.358 -18.362 -5.129 1.00 94.56 94 VAL A O 1
ATOM 789 N N . ALA A 1 95 ? 16.365 -17.702 -5.918 1.00 93.31 95 ALA A N 1
ATOM 790 C CA . ALA A 1 95 ? 16.726 -17.835 -7.330 1.00 93.31 95 ALA A CA 1
ATOM 791 C C . ALA A 1 95 ? 17.844 -16.868 -7.758 1.00 93.31 95 ALA A C 1
ATOM 793 O O . ALA A 1 95 ? 18.585 -17.159 -8.699 1.00 93.31 95 ALA A O 1
ATOM 794 N N . SER A 1 96 ? 17.975 -15.732 -7.068 1.00 90.12 96 SER A N 1
ATOM 795 C CA . SER A 1 96 ? 19.004 -14.729 -7.345 1.00 90.12 96 SER A CA 1
ATOM 796 C C . SER A 1 96 ? 20.355 -15.063 -6.711 1.00 90.12 96 SER A C 1
ATOM 798 O O . SER A 1 96 ? 21.366 -14.614 -7.242 1.00 90.12 96 SER A O 1
ATOM 800 N N . VAL A 1 97 ? 20.410 -15.884 -5.647 1.00 89.69 97 VAL A N 1
ATOM 801 C CA . VAL A 1 97 ? 21.659 -16.235 -4.929 1.00 89.69 97 VAL A CA 1
ATOM 802 C C . VAL A 1 97 ? 22.796 -16.687 -5.860 1.00 89.69 97 VAL A C 1
ATOM 804 O O . VAL A 1 97 ? 23.895 -16.148 -5.739 1.00 89.69 97 VAL A O 1
ATOM 807 N N . PRO A 1 98 ? 22.585 -17.596 -6.835 1.00 88.94 98 PRO A N 1
ATOM 808 C CA . PRO A 1 98 ? 23.659 -18.045 -7.725 1.00 88.94 98 PRO A CA 1
ATOM 809 C C . PRO A 1 98 ? 24.136 -16.977 -8.722 1.00 88.94 98 PRO A C 1
ATOM 811 O O . PRO A 1 98 ? 25.140 -17.177 -9.398 1.00 88.94 98 PRO A O 1
ATOM 814 N N . ARG A 1 99 ? 23.393 -15.873 -8.866 1.00 86.88 99 ARG A N 1
ATOM 815 C CA . ARG A 1 99 ? 23.626 -14.800 -9.845 1.00 86.88 99 ARG A CA 1
ATOM 816 C C . ARG A 1 99 ? 24.067 -13.492 -9.184 1.00 86.88 99 ARG A C 1
ATOM 818 O O . ARG A 1 99 ? 24.072 -12.456 -9.844 1.00 86.88 99 ARG A O 1
ATOM 825 N N . ILE A 1 100 ? 24.419 -13.520 -7.896 1.00 83.56 100 ILE A N 1
ATOM 826 C CA . ILE A 1 100 ? 24.914 -12.341 -7.182 1.00 83.56 100 ILE A CA 1
ATOM 827 C C . ILE A 1 100 ? 26.312 -12.010 -7.708 1.00 83.56 100 ILE A C 1
ATOM 829 O O . ILE A 1 100 ? 27.311 -12.583 -7.286 1.00 83.56 100 ILE A O 1
ATOM 833 N N . THR A 1 101 ? 26.370 -11.080 -8.656 1.00 82.81 101 THR A N 1
ATOM 834 C CA . THR A 1 101 ? 27.616 -10.545 -9.225 1.00 82.81 101 THR A CA 1
ATOM 835 C C . THR A 1 101 ? 27.881 -9.103 -8.798 1.00 82.81 101 THR A C 1
ATOM 837 O O . THR A 1 101 ? 28.968 -8.585 -9.034 1.00 82.81 101 THR A O 1
ATOM 840 N N . HIS A 1 102 ? 26.901 -8.458 -8.160 1.00 79.31 102 HIS A N 1
ATOM 841 C CA . HIS A 1 102 ? 26.936 -7.050 -7.788 1.00 79.31 102 HIS A CA 1
ATOM 842 C C . HIS A 1 102 ? 26.827 -6.865 -6.272 1.00 79.31 102 HIS A C 1
ATOM 844 O O . HIS A 1 102 ? 26.123 -7.606 -5.584 1.00 79.31 102 HIS A O 1
ATOM 850 N N . ILE A 1 103 ? 27.496 -5.836 -5.759 1.00 81.69 103 ILE A N 1
ATOM 851 C CA . ILE A 1 103 ? 27.434 -5.444 -4.353 1.00 81.69 103 ILE A CA 1
ATOM 852 C C . ILE A 1 103 ? 26.127 -4.658 -4.112 1.00 81.69 103 ILE A C 1
ATOM 854 O O . ILE A 1 103 ? 25.943 -3.616 -4.736 1.00 81.69 103 ILE A O 1
ATOM 858 N N . PRO A 1 104 ? 25.214 -5.089 -3.220 1.00 78.31 104 PRO A N 1
ATOM 859 C CA . PRO A 1 104 ? 23.872 -4.494 -3.103 1.00 78.31 104 PRO A CA 1
ATOM 860 C C . PRO A 1 104 ? 23.839 -3.003 -2.740 1.00 78.31 104 PRO A C 1
ATOM 862 O O . PRO A 1 104 ? 22.864 -2.321 -3.028 1.00 78.31 104 PRO A O 1
ATOM 865 N N . TRP A 1 105 ? 24.890 -2.497 -2.092 1.00 79.56 105 TRP A N 1
ATOM 866 C CA . TRP A 1 105 ? 25.017 -1.100 -1.662 1.00 79.56 105 TRP A CA 1
ATOM 867 C C . TRP A 1 105 ? 25.820 -0.230 -2.640 1.00 79.56 105 TRP A C 1
ATOM 869 O O . TRP A 1 105 ? 26.274 0.853 -2.269 1.00 79.56 105 TRP A O 1
ATOM 879 N N . GLN A 1 106 ? 26.032 -0.697 -3.872 1.00 82.88 106 GLN A N 1
ATOM 880 C CA . GLN A 1 106 ? 26.636 0.093 -4.940 1.00 82.88 106 GLN A CA 1
ATOM 881 C C . GLN A 1 106 ? 25.622 0.321 -6.087 1.00 82.88 106 GLN A C 1
ATOM 883 O O . GLN A 1 106 ? 24.891 -0.602 -6.440 1.00 82.88 106 GLN A O 1
ATOM 888 N N . PRO A 1 107 ? 25.557 1.532 -6.666 1.00 79.88 107 PRO A N 1
ATOM 889 C CA . PRO A 1 107 ? 26.003 2.777 -6.045 1.00 79.88 107 PRO A CA 1
ATOM 890 C C . PRO A 1 107 ? 25.177 3.067 -4.773 1.00 79.88 107 PRO A C 1
ATOM 892 O O . PRO A 1 107 ? 23.985 2.782 -4.706 1.00 79.88 107 PRO A O 1
ATOM 895 N N . PHE A 1 108 ? 25.817 3.628 -3.742 1.00 77.50 108 PHE A N 1
ATOM 896 C CA . PHE A 1 108 ? 25.152 3.932 -2.463 1.00 77.50 108 PHE A CA 1
ATOM 897 C C . PHE A 1 108 ? 24.084 5.030 -2.599 1.00 77.50 108 PHE A C 1
ATOM 899 O O . PHE A 1 108 ? 23.126 5.083 -1.832 1.00 77.50 108 PHE A O 1
ATOM 906 N N . ALA A 1 109 ? 24.248 5.911 -3.585 1.00 76.88 109 ALA A N 1
ATOM 907 C CA . ALA A 1 109 ? 23.312 6.973 -3.913 1.00 76.88 109 ALA A CA 1
ATOM 908 C C . ALA A 1 109 ? 23.000 6.947 -5.411 1.00 76.88 109 ALA A C 1
ATOM 910 O O . ALA A 1 109 ? 23.814 6.495 -6.215 1.00 76.88 109 ALA A O 1
ATOM 911 N N . SER A 1 110 ? 21.821 7.448 -5.778 1.00 77.94 110 SER A N 1
ATOM 912 C CA . SER A 1 110 ? 21.409 7.549 -7.177 1.00 77.94 110 SER A CA 1
ATOM 913 C C . SER A 1 110 ? 22.404 8.382 -7.986 1.00 77.94 110 SER A C 1
ATOM 915 O O . SER A 1 110 ? 22.756 9.489 -7.585 1.00 77.94 110 SER A O 1
ATOM 917 N N . GLU A 1 111 ? 22.795 7.875 -9.154 1.00 80.62 111 GLU A N 1
ATOM 918 C CA . GLU A 1 111 ? 23.582 8.614 -10.154 1.00 80.62 111 GLU A CA 1
ATOM 919 C C . GLU A 1 111 ? 22.761 9.692 -10.881 1.00 80.62 111 GLU A C 1
ATOM 921 O O . GLU A 1 111 ? 23.318 10.546 -11.558 1.00 80.62 111 GLU A O 1
ATOM 926 N N . HIS A 1 112 ? 21.431 9.651 -10.756 1.00 78.62 112 HIS A N 1
ATOM 927 C CA . HIS A 1 112 ? 20.512 10.515 -11.504 1.00 78.62 112 HIS A CA 1
ATOM 928 C C . HIS A 1 112 ? 19.788 11.533 -10.614 1.00 78.62 112 HIS A C 1
ATOM 930 O O . HIS A 1 112 ? 19.204 12.492 -11.115 1.00 78.62 112 HIS A O 1
ATOM 936 N N . ALA A 1 113 ? 19.790 11.331 -9.294 1.00 78.00 113 ALA A N 1
ATOM 937 C CA . ALA A 1 113 ? 19.081 12.176 -8.341 1.00 78.00 113 ALA A CA 1
ATOM 938 C C . ALA A 1 113 ? 20.040 12.644 -7.241 1.00 78.00 113 ALA A C 1
ATOM 940 O O . ALA A 1 113 ? 20.407 11.877 -6.351 1.00 78.00 113 ALA A O 1
ATOM 941 N N . HIS A 1 114 ? 20.429 13.921 -7.298 1.00 81.69 114 HIS A N 1
ATOM 942 C CA . HIS A 1 114 ? 21.405 14.518 -6.386 1.00 81.69 114 HIS A CA 1
ATOM 943 C C . HIS A 1 114 ? 20.828 15.682 -5.575 1.00 81.69 114 HIS A C 1
ATOM 945 O O . HIS A 1 114 ? 19.833 16.312 -5.945 1.00 81.69 114 HIS A O 1
ATOM 951 N N . GLY A 1 115 ? 21.494 15.977 -4.457 1.00 85.19 115 GLY A N 1
ATOM 952 C CA . GLY A 1 115 ? 21.174 17.111 -3.596 1.00 85.19 115 GLY A CA 1
ATOM 953 C C . GLY A 1 115 ? 19.788 17.021 -2.953 1.00 85.19 115 GLY A C 1
ATOM 954 O O . GLY A 1 115 ? 19.247 15.939 -2.721 1.00 85.19 115 GLY A O 1
ATOM 955 N N . VAL A 1 116 ? 19.210 18.186 -2.659 1.00 87.38 116 VAL A N 1
ATOM 956 C CA . VAL A 1 116 ? 17.936 18.308 -1.929 1.00 87.38 116 VAL A CA 1
ATOM 957 C C . VAL A 1 116 ? 16.766 17.686 -2.698 1.00 87.38 116 VAL A C 1
ATOM 959 O O . VAL A 1 116 ? 15.887 17.094 -2.082 1.00 87.38 116 VAL A O 1
ATOM 962 N N . GLY A 1 117 ? 16.768 17.760 -4.034 1.00 87.00 117 GLY A N 1
ATOM 963 C CA . GLY A 1 117 ? 15.714 17.169 -4.865 1.00 87.00 117 GLY A CA 1
ATOM 964 C C . GLY A 1 117 ? 15.687 15.641 -4.784 1.00 87.00 117 GLY A C 1
ATOM 965 O O . GLY A 1 117 ? 14.632 15.058 -4.547 1.00 87.00 117 GLY A O 1
ATOM 966 N N . GLY A 1 118 ? 16.850 14.991 -4.902 1.00 87.94 118 GLY A N 1
ATOM 967 C CA . GLY A 1 118 ? 16.954 13.537 -4.738 1.00 87.94 118 GLY A CA 1
ATOM 968 C C . GLY A 1 118 ? 16.606 13.078 -3.322 1.00 87.94 118 GLY A C 1
ATOM 969 O O . GLY A 1 118 ? 15.885 12.095 -3.151 1.00 87.94 118 GLY A O 1
ATOM 970 N N . LEU A 1 119 ? 17.042 13.836 -2.310 1.00 88.94 119 LEU A N 1
ATOM 971 C CA . LEU A 1 119 ? 16.678 13.591 -0.915 1.00 88.94 119 LEU A CA 1
ATOM 972 C C . LEU A 1 119 ? 15.159 13.687 -0.702 1.00 88.94 119 LEU A C 1
ATOM 974 O O . LEU A 1 119 ? 14.578 12.806 -0.074 1.00 88.94 119 LEU A O 1
ATOM 978 N N . ALA A 1 120 ? 14.508 14.717 -1.249 1.00 90.81 120 ALA A N 1
ATOM 979 C CA . ALA A 1 120 ? 13.065 14.901 -1.134 1.00 90.81 120 ALA A CA 1
ATOM 980 C C . ALA A 1 120 ? 12.296 13.719 -1.740 1.00 90.81 120 ALA A C 1
ATOM 982 O O . ALA A 1 120 ? 11.425 13.167 -1.076 1.00 90.81 120 ALA A O 1
ATOM 983 N N . VAL A 1 121 ? 12.671 13.273 -2.946 1.00 89.69 121 VAL A N 1
ATOM 984 C CA . VAL A 1 121 ? 12.061 12.097 -3.594 1.00 89.69 121 VAL A CA 1
ATOM 985 C C . VAL A 1 121 ? 12.255 10.836 -2.750 1.00 89.69 121 VAL A C 1
ATOM 987 O O . VAL A 1 121 ? 11.295 10.104 -2.512 1.00 89.69 121 VAL A O 1
ATOM 990 N N . GLY A 1 122 ? 13.472 10.594 -2.253 1.00 89.12 122 GLY A N 1
ATOM 991 C CA . GLY A 1 122 ? 13.765 9.440 -1.402 1.00 89.12 122 GLY A CA 1
ATOM 992 C C . GLY A 1 122 ? 12.938 9.434 -0.114 1.00 89.12 122 GLY A C 1
ATOM 993 O O . GLY A 1 122 ? 12.349 8.411 0.236 1.00 89.12 122 GLY A O 1
ATOM 994 N N . ILE A 1 123 ? 12.824 10.588 0.552 1.00 91.38 123 ILE A N 1
ATOM 995 C CA . ILE A 1 123 ? 11.987 10.752 1.746 1.00 91.38 123 ILE A CA 1
ATOM 996 C C . ILE A 1 123 ? 10.511 10.538 1.405 1.00 91.38 123 ILE A C 1
ATOM 998 O O . ILE A 1 123 ? 9.826 9.855 2.156 1.00 91.38 123 ILE A O 1
ATOM 1002 N N . SER A 1 124 ? 10.009 11.060 0.284 1.00 90.81 124 SER A N 1
ATOM 1003 C CA . SER A 1 124 ? 8.616 10.845 -0.128 1.00 90.81 124 SER A CA 1
ATOM 1004 C C . SER A 1 124 ? 8.297 9.366 -0.352 1.00 90.81 124 SER A C 1
ATOM 1006 O O . SER A 1 124 ? 7.261 8.895 0.113 1.00 90.81 124 SER A O 1
ATOM 1008 N N . ILE A 1 125 ? 9.194 8.620 -1.005 1.00 89.81 125 ILE A N 1
ATOM 1009 C CA . ILE A 1 125 ? 9.037 7.173 -1.206 1.00 89.81 125 ILE A CA 1
ATOM 1010 C C . ILE A 1 125 ? 9.059 6.447 0.141 1.00 89.81 125 ILE A C 1
ATOM 1012 O O . ILE A 1 125 ? 8.191 5.613 0.399 1.00 89.81 125 ILE A O 1
ATOM 1016 N N . ALA A 1 126 ? 10.021 6.766 1.011 1.00 90.62 126 ALA A N 1
ATOM 1017 C CA . ALA A 1 126 ? 10.107 6.165 2.338 1.00 90.62 126 ALA A CA 1
ATOM 1018 C C . ALA A 1 126 ? 8.841 6.449 3.158 1.00 90.62 126 ALA A C 1
ATOM 1020 O O . ALA A 1 126 ? 8.247 5.522 3.697 1.00 90.62 126 ALA A O 1
ATOM 1021 N N . LEU A 1 127 ? 8.378 7.701 3.188 1.00 90.38 127 LEU A N 1
ATOM 1022 C CA . LEU A 1 127 ? 7.142 8.081 3.864 1.00 90.38 127 LEU A CA 1
ATOM 1023 C C . LEU A 1 127 ? 5.967 7.258 3.346 1.00 90.38 127 LEU A C 1
ATOM 1025 O O . LEU A 1 127 ? 5.299 6.627 4.153 1.00 90.38 127 LEU A O 1
ATOM 1029 N N . TRP A 1 128 ? 5.759 7.187 2.028 1.00 88.81 128 TRP A N 1
ATOM 1030 C CA . TRP A 1 128 ? 4.650 6.419 1.457 1.00 88.81 128 TRP A CA 1
ATOM 1031 C C . TRP A 1 128 ? 4.690 4.934 1.847 1.00 88.81 128 TRP A C 1
ATOM 1033 O O . TRP A 1 128 ? 3.666 4.380 2.232 1.00 88.81 128 TRP A O 1
ATOM 1043 N N . ASN A 1 129 ? 5.875 4.314 1.862 1.00 89.44 129 ASN A N 1
ATOM 1044 C CA . ASN A 1 129 ? 6.036 2.915 2.281 1.00 89.44 129 ASN A CA 1
ATOM 1045 C C . ASN A 1 129 ? 5.774 2.676 3.781 1.00 89.44 129 ASN A C 1
ATOM 1047 O O . ASN A 1 129 ? 5.472 1.550 4.169 1.00 89.44 129 ASN A O 1
ATOM 1051 N N . TYR A 1 130 ? 5.901 3.705 4.623 1.00 86.19 130 TYR A N 1
ATOM 1052 C CA . TYR A 1 130 ? 5.676 3.620 6.071 1.00 86.19 130 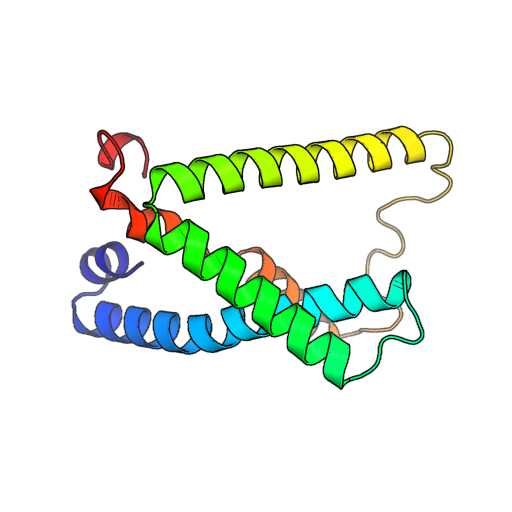TYR A CA 1
ATOM 1053 C C . TYR A 1 130 ? 4.325 4.202 6.525 1.00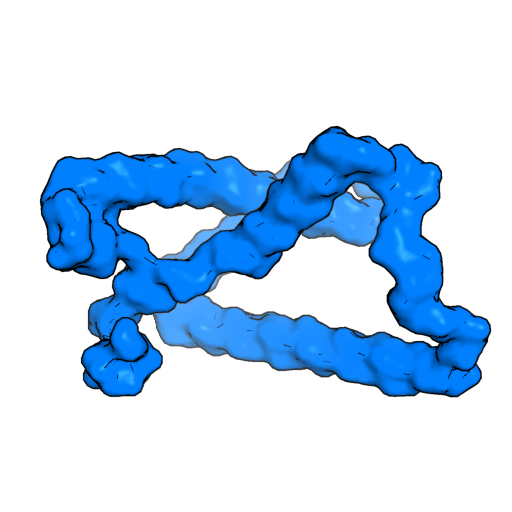 86.19 130 TYR A C 1
ATOM 1055 O O . TYR A 1 130 ? 3.988 4.120 7.712 1.00 86.19 130 TYR A O 1
ATOM 1063 N N . ILE A 1 131 ? 3.530 4.777 5.616 1.00 85.44 131 ILE A N 1
ATOM 1064 C CA . ILE A 1 131 ? 2.161 5.209 5.921 1.00 85.44 131 ILE A CA 1
ATOM 1065 C C . ILE A 1 131 ? 1.305 3.985 6.270 1.00 85.44 131 ILE A C 1
ATOM 1067 O O . ILE A 1 131 ? 1.441 2.907 5.697 1.00 85.44 131 ILE A O 1
ATOM 1071 N N . GLY A 1 132 ? 0.397 4.162 7.232 1.00 78.38 132 GLY A N 1
ATOM 1072 C CA . GLY A 1 132 ? -0.578 3.143 7.609 1.00 78.38 132 GLY A CA 1
ATOM 1073 C C . GLY A 1 132 ? -0.177 2.260 8.787 1.00 78.38 132 GLY A C 1
ATOM 1074 O O . GLY A 1 132 ? -0.942 1.369 9.155 1.00 78.38 132 GLY A O 1
ATOM 1075 N N . TRP A 1 133 ? 0.959 2.525 9.440 1.00 79.75 133 TRP A N 1
ATOM 1076 C CA . TRP A 1 133 ? 1.321 1.894 10.720 1.00 79.75 133 TRP A CA 1
ATOM 1077 C C . TRP A 1 133 ? 0.254 2.107 11.811 1.00 79.75 133 TRP A C 1
ATOM 1079 O O . TRP A 1 133 ? 0.110 1.302 12.728 1.00 79.75 133 TRP A O 1
ATOM 1089 N N . ASP A 1 134 ? -0.518 3.183 11.694 1.00 78.88 134 ASP A N 1
ATOM 1090 C CA . ASP A 1 134 ? -1.601 3.591 12.576 1.00 78.88 134 ASP A CA 1
ATOM 1091 C C . ASP A 1 134 ? -2.978 3.057 12.138 1.00 78.88 134 ASP A C 1
ATOM 1093 O O . ASP A 1 134 ? -3.953 3.201 12.886 1.00 78.88 134 ASP A O 1
ATOM 1097 N N . ASN A 1 135 ? -3.081 2.393 10.981 1.00 76.44 135 ASN A N 1
ATOM 1098 C CA . ASN A 1 135 ? -4.319 1.771 10.501 1.00 76.44 135 ASN A CA 1
ATOM 1099 C C . ASN A 1 135 ? -4.870 0.674 11.428 1.00 76.44 135 ASN A C 1
ATOM 1101 O O . ASN A 1 135 ? -6.081 0.660 11.623 1.00 76.44 135 ASN A O 1
ATOM 1105 N N . PRO A 1 136 ? -4.075 -0.199 12.084 1.00 73.62 136 PRO A N 1
ATOM 1106 C CA . PRO A 1 136 ? -4.616 -1.233 12.978 1.00 73.62 136 PRO A CA 1
ATOM 1107 C C . PRO A 1 136 ? -5.486 -0.680 14.117 1.00 73.62 136 PRO A C 1
ATOM 1109 O O . PRO A 1 136 ? -6.405 -1.345 14.599 1.00 73.62 136 PRO A O 1
ATOM 1112 N N . SER A 1 137 ? -5.244 0.569 14.522 1.00 71.19 137 SER A N 1
ATOM 1113 C CA . SER A 1 137 ? -6.047 1.234 15.549 1.00 71.19 137 SER A CA 1
ATOM 1114 C C . SER A 1 137 ? -7.469 1.602 15.090 1.00 71.19 137 SER A C 1
ATOM 1116 O O . SER A 1 137 ? -8.307 1.914 15.933 1.00 71.19 137 SER A O 1
ATOM 1118 N N . THR A 1 138 ? -7.790 1.550 13.790 1.00 72.50 138 THR A N 1
ATOM 1119 C CA . THR A 1 138 ? -9.181 1.674 13.306 1.00 72.50 138 THR A CA 1
ATOM 1120 C C . THR A 1 138 ? -9.965 0.383 13.533 1.00 72.50 138 THR A C 1
ATOM 1122 O O . THR A 1 138 ? -11.134 0.437 13.905 1.00 72.50 138 THR A O 1
ATOM 1125 N N . ALA A 1 139 ? -9.298 -0.768 13.429 1.00 72.62 139 ALA A N 1
ATOM 1126 C CA . ALA A 1 139 ? -9.851 -2.089 13.721 1.00 72.62 139 ALA A CA 1
ATOM 1127 C C . ALA A 1 139 ? -9.775 -2.457 15.215 1.00 72.62 139 ALA A C 1
ATOM 1129 O O . ALA A 1 139 ? -10.032 -3.598 15.592 1.00 72.62 139 ALA A O 1
ATOM 1130 N N . GLN A 1 140 ? -9.437 -1.507 16.098 1.00 73.00 140 GLN A N 1
ATOM 1131 C CA . GLN A 1 140 ? -9.268 -1.760 17.533 1.00 73.00 140 GLN A CA 1
ATOM 1132 C C . GLN A 1 140 ? -10.508 -2.380 18.191 1.00 73.00 140 GLN A C 1
ATOM 1134 O O . GLN A 1 140 ? -10.364 -3.174 19.116 1.00 73.00 140 GLN A O 1
ATOM 1139 N N . GLY A 1 141 ? -11.709 -2.057 17.703 1.00 73.38 141 GLY A N 1
ATOM 1140 C CA . GLY A 1 141 ? -12.959 -2.635 18.205 1.00 73.38 141 GLY A CA 1
ATOM 1141 C C . GLY A 1 141 ? -13.130 -4.131 17.915 1.00 73.38 141 GLY A C 1
ATOM 1142 O O . GLY A 1 141 ? -13.902 -4.789 18.603 1.00 73.38 141 GLY A O 1
ATOM 1143 N N . GLU A 1 142 ? -12.402 -4.677 16.940 1.00 76.25 142 GLU A N 1
ATOM 1144 C CA . GLU A 1 142 ? -12.488 -6.088 16.537 1.00 76.25 142 GLU A CA 1
ATOM 1145 C C . GLU A 1 142 ? -11.389 -6.958 17.169 1.00 76.25 142 GLU A C 1
ATOM 1147 O O . GLU A 1 142 ? -11.410 -8.186 17.069 1.00 76.25 142 GLU A O 1
ATOM 1152 N N . VAL A 1 143 ? -10.419 -6.338 17.849 1.00 78.00 143 VAL A N 1
ATOM 1153 C CA . VAL A 1 143 ? -9.283 -7.036 18.455 1.00 78.00 143 VAL A CA 1
ATOM 1154 C C . VAL A 1 143 ? -9.626 -7.521 19.858 1.00 78.00 143 VAL A C 1
ATOM 1156 O O . VAL A 1 143 ? -10.076 -6.768 20.720 1.00 78.00 143 VAL A O 1
ATOM 1159 N N . LYS A 1 144 ? -9.330 -8.794 20.133 1.00 78.38 144 LYS A N 1
ATOM 1160 C CA . LYS A 1 144 ? -9.433 -9.357 21.483 1.00 78.38 144 LYS A CA 1
ATOM 1161 C C . LYS A 1 144 ? -8.345 -8.757 22.383 1.00 78.38 144 LYS A C 1
ATOM 1163 O O . LYS A 1 144 ? -7.167 -9.009 22.163 1.00 78.38 144 LYS A O 1
ATOM 1168 N N . ASN A 1 145 ? -8.749 -8.031 23.427 1.00 79.69 145 ASN A N 1
ATOM 1169 C CA . ASN A 1 145 ? -7.875 -7.327 24.382 1.00 79.69 145 ASN A CA 1
ATOM 1170 C C . ASN A 1 145 ? -6.891 -6.333 23.728 1.00 79.69 145 ASN A C 1
ATOM 1172 O O . ASN A 1 145 ? -5.674 -6.534 23.791 1.00 79.69 145 ASN A O 1
ATOM 1176 N N . PRO A 1 146 ? -7.388 -5.220 23.159 1.00 74.00 146 PRO A N 1
ATOM 1177 C CA . PRO A 1 146 ? -6.558 -4.302 22.389 1.00 74.00 146 PRO A CA 1
ATOM 1178 C C . PRO A 1 146 ? -5.380 -3.703 23.162 1.00 74.00 146 PRO A C 1
ATOM 1180 O O . PRO A 1 146 ? -4.327 -3.533 22.574 1.00 74.00 146 PRO A O 1
ATOM 1183 N N . SER A 1 147 ? -5.515 -3.453 24.471 1.00 75.44 147 SER A N 1
ATOM 1184 C CA . SER A 1 147 ? -4.446 -2.880 25.311 1.00 75.44 147 SER A CA 1
ATOM 1185 C C . SER A 1 147 ? -3.229 -3.794 25.511 1.00 75.44 147 SER A C 1
ATOM 1187 O O . SER A 1 147 ? -2.237 -3.367 26.088 1.00 75.44 147 SER A O 1
ATOM 1189 N N . ARG A 1 148 ? -3.322 -5.072 25.114 1.00 79.88 148 ARG A N 1
ATOM 1190 C CA . ARG A 1 148 ? -2.194 -6.016 25.111 1.00 79.88 148 ARG A CA 1
ATOM 1191 C C . ARG A 1 148 ? -1.616 -6.207 23.707 1.00 79.88 148 ARG A C 1
ATOM 1193 O O . ARG A 1 148 ? -0.427 -6.472 23.578 1.00 79.88 148 ARG A O 1
ATOM 1200 N N . THR A 1 149 ? -2.457 -6.135 22.677 1.00 77.50 149 THR A N 1
ATOM 1201 C CA . THR A 1 149 ? -2.065 -6.356 21.275 1.00 77.50 149 THR A CA 1
ATOM 1202 C C . THR A 1 149 ? -1.504 -5.096 20.624 1.00 77.50 149 THR A C 1
ATOM 1204 O O . THR A 1 149 ? -0.619 -5.190 19.779 1.00 77.50 149 THR A O 1
ATOM 1207 N N . TYR A 1 150 ? -2.005 -3.930 21.023 1.00 72.38 150 TYR A N 1
ATOM 1208 C CA . TYR A 1 150 ? -1.513 -2.628 20.605 1.00 72.38 150 TYR A CA 1
ATOM 1209 C C . TYR A 1 150 ? -0.885 -1.936 21.822 1.00 72.38 150 TYR A C 1
ATOM 1211 O O . TYR A 1 150 ? -1.592 -1.773 22.822 1.00 72.38 150 TYR A O 1
ATOM 1219 N N . PRO A 1 151 ? 0.419 -1.605 21.776 1.00 62.28 151 PRO A N 1
ATOM 1220 C CA . PRO A 1 151 ? 1.086 -0.871 22.848 1.00 62.28 151 PRO A CA 1
ATOM 1221 C C . PRO A 1 151 ? 0.558 0.563 22.993 1.00 62.28 151 PRO A C 1
ATOM 1223 O O . PRO A 1 151 ? 0.032 1.118 21.999 1.00 62.28 151 PRO A O 1
#

Sequence (151 aa):
YYRWVDRAFGRFWAFQNGWLTWMYSLVDMAIYPVLFNQYLRYFIPGLDGRLEWLISLAMIWSATWINIRGSVNVTRVSIIAGCFIMLGFLALSVASVPRITHIPWQPFASEHAHGVGGLAVGISIALWNYIGWDNPSTAQGEVKNPSRTYP